Protein AF-A0A837ANJ9-F1 (afdb_monomer_lite)

Radius of gyration: 15.28 Å; chains: 1; bounding box: 26×25×60 Å

Secondary structure (DSSP, 8-state):
-------HHHHHHHHEEEEEEEEETTSTTHHHHHHHHHHTT-S-SB-EEEEEEEEETTEEEEEEEEE-GGG-B---HHHHHHHHH-TTEEEEEEEE--TT-

Organism: NCBI:txid1184265

Structure (mmCIF, N/CA/C/O backbone):
data_AF-A0A837ANJ9-F1
#
_entry.id   AF-A0A837ANJ9-F1
#
loop_
_atom_site.group_PDB
_atom_site.id
_atom_site.type_symbol
_atom_site.label_atom_id
_atom_site.label_alt_id
_atom_site.label_comp_id
_atom_site.label_asym_id
_atom_site.label_entity_id
_atom_site.label_seq_id
_atom_site.pdbx_PDB_ins_code
_atom_site.Cartn_x
_atom_site.Cartn_y
_atom_site.Cartn_z
_atom_site.occupancy
_atom_site.B_iso_or_equiv
_atom_site.auth_seq_id
_atom_site.auth_comp_id
_atom_site.auth_asym_id
_atom_site.auth_atom_id
_atom_site.pdbx_PDB_model_num
ATOM 1 N N . ARG A 1 1 ? 2.427 11.680 -34.797 1.00 70.12 1 ARG A N 1
ATOM 2 C CA . ARG A 1 1 ? 3.207 10.435 -34.584 1.00 70.12 1 ARG A CA 1
ATOM 3 C C . ARG A 1 1 ? 3.593 10.390 -33.110 1.00 70.12 1 ARG A C 1
ATOM 5 O O . ARG A 1 1 ? 4.152 11.373 -32.639 1.00 70.12 1 ARG A O 1
ATOM 12 N N . ILE A 1 2 ? 3.225 9.339 -32.378 1.00 68.94 2 ILE A N 1
ATOM 13 C CA . ILE A 1 2 ? 3.588 9.197 -30.958 1.00 68.94 2 ILE A CA 1
ATOM 14 C C . ILE A 1 2 ? 5.086 8.870 -30.878 1.00 68.94 2 ILE A C 1
ATOM 16 O O . ILE A 1 2 ? 5.564 8.047 -31.655 1.00 68.94 2 ILE A O 1
ATOM 20 N N . ARG A 1 3 ? 5.830 9.573 -30.011 1.00 72.00 3 ARG A N 1
ATOM 21 C CA . ARG A 1 3 ? 7.298 9.451 -29.898 1.00 72.00 3 ARG A CA 1
ATOM 22 C C . ARG A 1 3 ? 7.723 8.370 -28.900 1.00 72.00 3 ARG A C 1
ATOM 24 O O . ARG A 1 3 ? 8.783 7.790 -29.089 1.00 72.00 3 ARG A O 1
ATOM 31 N N . GLN A 1 4 ? 6.897 8.085 -27.890 1.00 76.00 4 GLN A N 1
ATOM 32 C CA . GLN A 1 4 ? 7.133 7.039 -26.895 1.00 76.00 4 GLN A CA 1
ATOM 33 C C . GLN A 1 4 ? 5.824 6.704 -26.165 1.00 76.00 4 GLN A C 1
ATOM 35 O O . GLN A 1 4 ? 5.064 7.614 -25.831 1.00 76.00 4 GLN A O 1
ATOM 40 N N . CYS A 1 5 ? 5.568 5.417 -25.930 1.00 81.12 5 CYS A N 1
ATOM 41 C CA . CYS A 1 5 ? 4.499 4.929 -25.059 1.00 81.12 5 CYS A CA 1
ATOM 42 C C . CYS A 1 5 ? 5.156 4.274 -23.847 1.00 81.12 5 CYS A C 1
ATOM 44 O O . CYS A 1 5 ? 6.104 3.509 -24.014 1.00 81.12 5 CYS A O 1
ATOM 46 N N . TRP A 1 6 ? 4.665 4.578 -22.652 1.00 81.56 6 TRP A N 1
ATOM 47 C CA . TRP A 1 6 ? 5.169 3.986 -21.420 1.00 81.56 6 TRP A CA 1
ATOM 48 C C . TRP A 1 6 ? 4.179 2.958 -20.899 1.00 81.56 6 TRP A C 1
ATOM 50 O O . TRP A 1 6 ? 2.975 3.217 -20.875 1.00 81.56 6 TRP A O 1
ATOM 60 N N . ASP A 1 7 ? 4.700 1.815 -20.472 1.00 86.81 7 ASP A N 1
ATOM 61 C CA . ASP A 1 7 ? 3.913 0.789 -19.808 1.00 86.81 7 ASP A CA 1
ATOM 62 C C . ASP A 1 7 ? 3.734 1.124 -18.318 1.00 86.81 7 ASP A C 1
ATOM 64 O O . ASP A 1 7 ? 4.674 1.552 -17.641 1.00 86.81 7 ASP A O 1
ATOM 68 N N . TYR A 1 8 ? 2.511 0.965 -17.807 1.00 82.38 8 TYR A N 1
ATOM 69 C CA . TYR A 1 8 ? 2.182 1.321 -16.426 1.00 82.38 8 TYR A CA 1
ATOM 70 C C . TYR A 1 8 ? 2.910 0.437 -15.410 1.00 82.38 8 TYR A C 1
ATOM 72 O O . TYR A 1 8 ? 3.395 0.950 -14.396 1.00 82.38 8 TYR A O 1
ATOM 80 N N . GLU A 1 9 ? 3.006 -0.868 -15.673 1.00 83.31 9 GLU A N 1
ATOM 81 C CA . GLU A 1 9 ? 3.689 -1.799 -14.777 1.00 83.31 9 GLU A CA 1
ATOM 82 C C . GLU A 1 9 ? 5.184 -1.502 -14.747 1.00 83.31 9 GLU A C 1
ATOM 84 O O . GLU A 1 9 ? 5.771 -1.456 -13.666 1.00 83.31 9 GLU A O 1
ATOM 89 N N . GLN A 1 10 ? 5.783 -1.186 -15.898 1.00 83.75 10 GLN A N 1
ATOM 90 C CA . GLN A 1 10 ? 7.186 -0.784 -15.975 1.00 83.75 10 GLN A CA 1
ATOM 91 C C . GLN A 1 10 ? 7.455 0.533 -15.226 1.00 83.75 10 GLN A C 1
ATOM 93 O O . GLN A 1 10 ? 8.403 0.622 -14.444 1.00 83.75 10 GLN A O 1
ATOM 98 N N . ILE A 1 11 ? 6.583 1.541 -15.371 1.00 86.94 11 ILE A N 1
ATOM 99 C CA . ILE A 1 11 ? 6.680 2.783 -14.584 1.00 86.94 11 ILE A CA 1
ATOM 100 C C . ILE A 1 11 ? 6.598 2.480 -13.082 1.00 86.94 11 ILE A C 1
ATOM 102 O O . ILE A 1 11 ? 7.362 3.027 -12.286 1.00 86.94 11 ILE A O 1
ATOM 10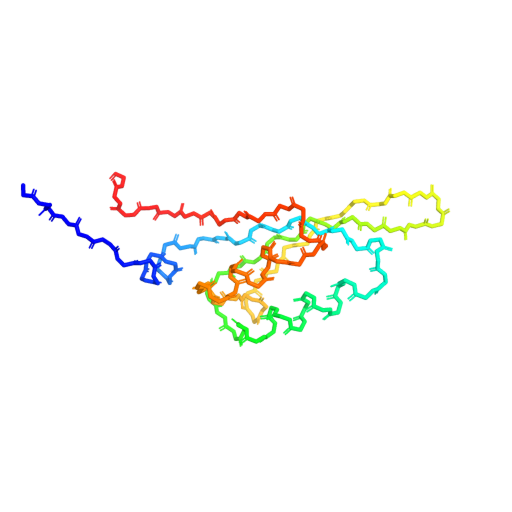6 N N . CYS A 1 12 ? 5.677 1.615 -12.670 1.00 86.00 12 CYS A N 1
ATOM 107 C CA . CYS A 1 12 ? 5.520 1.252 -11.267 1.00 86.00 12 CYS A CA 1
ATOM 108 C C . CYS A 1 12 ? 6.718 0.460 -10.728 1.00 86.00 12 CYS A C 1
ATOM 110 O O . CYS A 1 12 ? 7.145 0.698 -9.600 1.00 86.00 12 CYS A O 1
ATOM 112 N N . ALA A 1 13 ? 7.281 -0.446 -11.523 1.00 83.81 13 ALA A N 1
ATOM 113 C CA . ALA A 1 13 ? 8.410 -1.276 -11.128 1.00 83.81 13 ALA A CA 1
ATOM 114 C C . ALA A 1 13 ? 9.711 -0.474 -10.971 1.00 83.81 13 ALA A C 1
ATOM 116 O O . ALA A 1 13 ? 10.450 -0.698 -10.007 1.00 83.81 13 ALA A O 1
ATOM 117 N N . ASP A 1 14 ? 9.967 0.462 -11.889 1.00 86.31 1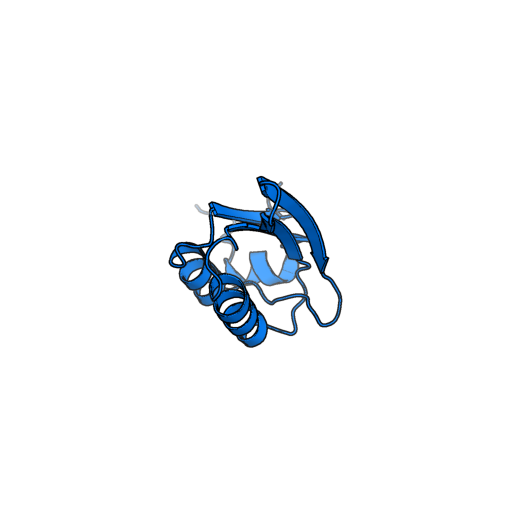4 ASP A N 1
ATOM 118 C CA . ASP A 1 14 ? 11.271 1.124 -12.007 1.00 86.31 14 ASP A CA 1
ATOM 119 C C . ASP A 1 14 ? 11.275 2.554 -11.451 1.00 86.31 14 ASP A C 1
ATOM 121 O O . ASP A 1 14 ? 12.309 3.051 -11.002 1.00 86.31 14 ASP A O 1
ATOM 125 N N . HIS A 1 15 ? 10.115 3.217 -11.430 1.00 88.50 15 HIS A N 1
ATOM 126 C CA . HIS A 1 15 ? 10.011 4.640 -11.102 1.00 88.50 15 HIS A CA 1
ATOM 127 C C . HIS A 1 15 ? 9.153 4.944 -9.868 1.00 88.50 15 HIS A C 1
ATOM 129 O O . HIS A 1 15 ? 9.140 6.097 -9.420 1.00 88.50 15 HIS A O 1
ATOM 135 N N . ALA A 1 16 ? 8.455 3.967 -9.273 1.00 90.88 16 ALA A N 1
ATOM 136 C CA . ALA A 1 16 ? 7.717 4.193 -8.029 1.00 90.88 16 ALA A CA 1
ATOM 137 C C . ALA A 1 16 ? 8.666 4.274 -6.824 1.00 90.88 16 ALA A C 1
ATOM 139 O O . ALA A 1 16 ? 9.319 3.308 -6.438 1.00 90.88 16 ALA A O 1
ATOM 140 N N . GLN A 1 17 ? 8.690 5.434 -6.172 1.00 93.44 17 GLN A N 1
ATOM 141 C CA . GLN A 1 17 ? 9.548 5.697 -5.018 1.00 93.44 17 GLN A CA 1
ATOM 142 C C . GLN A 1 17 ? 8.884 5.376 -3.682 1.00 93.44 17 GLN A C 1
ATOM 144 O O . GLN A 1 17 ? 9.577 5.058 -2.721 1.00 93.44 17 GLN A O 1
ATOM 149 N N . ARG A 1 18 ? 7.561 5.546 -3.575 1.00 95.25 18 ARG A N 1
ATOM 150 C CA . ARG A 1 18 ? 6.818 5.311 -2.328 1.00 95.25 18 ARG A CA 1
ATOM 151 C C . ARG A 1 18 ? 5.322 5.204 -2.581 1.00 95.25 18 ARG A C 1
ATOM 153 O O . ARG A 1 18 ? 4.776 6.000 -3.345 1.00 95.25 18 ARG A O 1
ATOM 160 N N . LEU A 1 19 ? 4.660 4.312 -1.855 1.00 96.25 19 LEU A N 1
ATOM 161 C CA . LEU A 1 19 ? 3.207 4.266 -1.741 1.00 96.25 19 LEU A CA 1
ATOM 162 C C . LEU A 1 19 ? 2.783 4.881 -0.402 1.00 96.25 19 LEU A C 1
ATOM 164 O O . LEU A 1 19 ? 3.171 4.414 0.664 1.00 96.25 19 LEU A O 1
ATOM 168 N N . SER A 1 20 ? 2.002 5.953 -0.452 1.00 96.94 20 SER A N 1
ATOM 169 C CA . SER A 1 20 ? 1.458 6.641 0.716 1.00 96.94 20 SER A CA 1
ATOM 170 C C . SER A 1 20 ? -0.028 6.325 0.861 1.00 96.94 20 SER A C 1
ATOM 172 O O . SER A 1 20 ? -0.815 6.574 -0.056 1.00 96.94 20 SER A O 1
ATOM 174 N N . LEU A 1 21 ? -0.396 5.783 2.020 1.00 96.88 21 LEU A N 1
ATOM 175 C CA . LEU A 1 21 ? -1.743 5.343 2.362 1.00 96.88 21 LEU A CA 1
ATOM 176 C C . LEU A 1 21 ? -2.205 6.056 3.621 1.00 96.88 21 LEU A C 1
ATOM 178 O O . LEU A 1 21 ? -1.552 5.947 4.654 1.00 96.88 21 LEU A O 1
ATOM 182 N N . ARG A 1 22 ? -3.360 6.718 3.565 1.00 96.50 22 ARG A N 1
ATOM 183 C CA . ARG A 1 22 ? -4.066 7.146 4.774 1.00 96.50 22 ARG A CA 1
ATOM 184 C C . ARG A 1 22 ? -5.183 6.164 5.073 1.00 96.50 22 ARG A C 1
ATOM 186 O O . ARG A 1 22 ? -6.079 5.995 4.247 1.00 96.50 22 ARG A O 1
ATOM 193 N N . LEU A 1 23 ? -5.131 5.550 6.249 1.00 96.06 23 LEU A N 1
ATOM 194 C CA . LEU A 1 23 ? -6.050 4.508 6.683 1.00 96.06 23 LEU A CA 1
ATOM 195 C C . LEU A 1 23 ? -6.861 4.964 7.891 1.00 96.06 23 LEU A C 1
ATOM 197 O O . LEU A 1 23 ? -6.332 5.512 8.856 1.00 96.06 23 LEU A O 1
ATOM 201 N N . ASP A 1 24 ? -8.153 4.681 7.847 1.00 94.88 24 ASP A N 1
ATOM 202 C CA . ASP A 1 24 ? -9.063 4.822 8.967 1.00 94.88 24 ASP A CA 1
ATOM 203 C C . ASP A 1 24 ? -9.243 3.477 9.667 1.00 94.88 24 ASP A C 1
ATOM 205 O O . ASP A 1 24 ? -10.008 2.617 9.240 1.00 94.88 24 ASP A O 1
ATOM 209 N N . LEU A 1 25 ? -8.504 3.301 10.756 1.00 93.00 25 LEU A N 1
ATOM 210 C CA . LEU A 1 25 ? -8.469 2.082 11.555 1.00 93.00 25 LEU A CA 1
ATOM 211 C C . LEU A 1 25 ? -9.375 2.167 12.788 1.00 93.00 25 LEU A C 1
ATOM 213 O O . LEU A 1 25 ? -9.229 1.394 13.735 1.00 93.00 25 LEU A O 1
ATOM 217 N N . ARG A 1 26 ? -10.328 3.107 12.806 1.00 89.38 26 ARG A N 1
ATOM 218 C CA . ARG A 1 26 ? -11.356 3.154 13.856 1.00 89.38 26 ARG A CA 1
ATOM 219 C C . ARG A 1 26 ? -12.273 1.924 13.796 1.00 89.38 26 ARG A C 1
ATOM 221 O O . ARG A 1 26 ? -12.830 1.531 14.820 1.00 89.38 26 ARG A O 1
ATOM 228 N N . GLU A 1 27 ? -12.387 1.293 12.626 1.00 86.25 27 GLU A N 1
ATOM 229 C CA . GLU A 1 27 ? -12.964 -0.042 12.452 1.00 86.25 27 GLU A CA 1
ATOM 230 C C . GLU A 1 27 ? -11.944 -1.122 12.860 1.00 86.25 27 GLU A C 1
ATOM 232 O O . GLU A 1 27 ? -10.852 -1.214 12.299 1.00 86.25 27 GLU A O 1
ATOM 237 N N . LYS A 1 28 ? -12.316 -1.997 13.805 1.00 81.12 28 LYS A N 1
ATOM 238 C CA . LYS A 1 28 ? -11.401 -2.986 14.414 1.00 81.12 28 LYS A CA 1
ATOM 239 C C . LYS A 1 28 ? -10.747 -3.958 13.419 1.00 81.12 28 LYS A C 1
ATOM 241 O O . LYS A 1 28 ? -9.669 -4.469 13.711 1.00 81.12 28 LYS A O 1
ATOM 246 N N . GLN A 1 29 ? -11.385 -4.253 12.283 1.00 89.88 29 GLN A N 1
ATOM 247 C CA . GLN A 1 29 ? -10.880 -5.235 11.311 1.00 89.88 29 GLN A CA 1
ATOM 248 C C . GLN A 1 29 ? -10.159 -4.620 10.105 1.00 89.88 29 GLN A C 1
ATOM 250 O O . GLN A 1 29 ? -9.495 -5.354 9.370 1.00 89.88 29 GLN A O 1
ATOM 255 N N . ALA A 1 30 ? -10.219 -3.296 9.931 1.00 92.44 30 ALA A N 1
ATOM 256 C CA . ALA A 1 30 ? -9.647 -2.612 8.772 1.00 92.44 30 ALA A CA 1
ATOM 257 C C . ALA A 1 30 ? -8.153 -2.912 8.600 1.00 92.44 30 ALA A C 1
ATOM 259 O O . ALA A 1 30 ? -7.712 -3.274 7.513 1.00 92.44 30 ALA A O 1
ATOM 260 N N . PHE A 1 31 ? -7.377 -2.852 9.688 1.00 91.69 31 PHE A N 1
ATOM 261 C CA . PHE A 1 31 ? -5.934 -3.076 9.606 1.00 91.69 31 PHE A CA 1
ATOM 262 C C . PHE A 1 31 ? -5.588 -4.494 9.149 1.00 91.69 31 PHE A C 1
ATOM 264 O O . PHE A 1 31 ? -4.741 -4.660 8.282 1.00 91.69 31 PHE A O 1
ATOM 271 N N . ARG A 1 32 ? -6.272 -5.515 9.682 1.00 93.50 32 ARG A N 1
ATOM 272 C CA . ARG A 1 32 ? -6.022 -6.917 9.305 1.00 93.50 32 ARG A CA 1
ATOM 273 C C . ARG A 1 32 ? -6.332 -7.169 7.832 1.00 93.50 32 ARG A C 1
ATOM 275 O O . ARG A 1 32 ? -5.570 -7.853 7.161 1.00 93.50 32 ARG A O 1
ATOM 282 N N . ARG A 1 33 ? -7.437 -6.609 7.334 1.00 94.00 33 ARG A N 1
ATOM 283 C CA . ARG A 1 33 ? -7.850 -6.731 5.931 1.00 94.00 33 ARG A CA 1
ATOM 284 C C . ARG A 1 33 ? -6.849 -6.055 4.994 1.00 94.00 33 ARG A C 1
ATOM 286 O O . ARG A 1 33 ? -6.412 -6.678 4.030 1.00 94.00 33 ARG A O 1
ATOM 293 N N . ILE A 1 34 ? -6.439 -4.828 5.320 1.00 94.88 34 ILE A N 1
ATOM 294 C CA . ILE A 1 34 ? -5.441 -4.084 4.545 1.00 94.88 34 ILE A CA 1
ATOM 295 C C . ILE A 1 34 ? -4.073 -4.766 4.601 1.00 94.88 34 ILE A C 1
ATOM 297 O O . ILE A 1 34 ? -3.430 -4.904 3.568 1.00 94.88 34 ILE A O 1
ATOM 301 N N . ASP A 1 35 ? -3.620 -5.232 5.764 1.00 94.19 35 ASP A N 1
ATOM 302 C CA . ASP A 1 35 ? -2.324 -5.904 5.863 1.00 94.19 35 ASP A CA 1
ATOM 303 C C . ASP A 1 35 ? -2.311 -7.237 5.103 1.00 94.19 35 ASP A C 1
ATOM 305 O O . ASP A 1 35 ? -1.352 -7.514 4.387 1.00 94.19 35 ASP A O 1
ATOM 309 N N . ALA A 1 36 ? -3.400 -8.014 5.148 1.00 95.00 36 ALA A N 1
ATOM 310 C CA . ALA A 1 36 ? -3.545 -9.223 4.337 1.00 95.00 36 ALA A CA 1
ATOM 311 C C . ALA A 1 36 ? -3.547 -8.920 2.830 1.00 95.00 36 ALA A C 1
ATOM 313 O O . ALA A 1 36 ? -3.004 -9.695 2.043 1.00 95.00 36 ALA A O 1
ATOM 314 N N . LEU A 1 37 ? -4.145 -7.798 2.421 1.00 95.38 37 LEU A N 1
ATOM 315 C CA . LEU A 1 37 ? -4.101 -7.317 1.043 1.00 95.38 37 LEU A CA 1
ATOM 316 C C . LEU A 1 37 ? -2.661 -6.960 0.654 1.00 95.38 37 LEU A C 1
ATOM 318 O O . LEU A 1 37 ? -2.153 -7.495 -0.325 1.00 95.38 37 LEU A O 1
ATOM 322 N N . LEU A 1 38 ? -1.970 -6.140 1.452 1.00 95.69 38 LEU A N 1
ATOM 323 C CA . LEU A 1 38 ? -0.578 -5.753 1.202 1.00 95.69 38 LEU A CA 1
ATOM 324 C C . LEU A 1 38 ? 0.352 -6.971 1.163 1.00 95.69 38 LEU A C 1
ATOM 326 O O . LEU A 1 38 ? 1.212 -7.044 0.291 1.00 95.69 38 LEU A O 1
ATOM 330 N N . ALA A 1 39 ? 0.159 -7.947 2.054 1.00 95.06 39 ALA A N 1
ATOM 331 C CA . ALA A 1 39 ? 0.963 -9.163 2.128 1.00 95.06 39 ALA A CA 1
ATOM 332 C C . ALA A 1 39 ? 0.961 -9.973 0.822 1.00 95.06 39 ALA A C 1
ATOM 334 O O . ALA A 1 39 ? 1.993 -10.538 0.475 1.00 95.06 39 ALA A O 1
ATOM 335 N N . LYS A 1 40 ? -0.141 -9.974 0.058 1.00 95.62 40 LYS A N 1
ATOM 336 C CA . LYS A 1 40 ? -0.220 -10.656 -1.251 1.00 95.62 40 LYS A CA 1
ATOM 337 C C . LYS A 1 40 ? 0.702 -10.050 -2.311 1.00 95.62 40 LYS A C 1
ATOM 339 O O . LYS A 1 40 ? 1.041 -10.729 -3.273 1.00 95.62 40 LYS A O 1
ATOM 344 N N . HIS A 1 41 ? 1.101 -8.792 -2.133 1.00 94.31 41 HIS A N 1
ATOM 345 C CA . HIS A 1 41 ? 1.994 -8.068 -3.040 1.00 94.31 41 HIS A CA 1
ATOM 346 C C . HIS A 1 41 ? 3.387 -7.851 -2.425 1.00 94.31 41 HIS A C 1
ATOM 348 O O . HIS A 1 41 ? 4.183 -7.076 -2.959 1.00 94.31 41 HIS A O 1
ATOM 354 N N . ARG A 1 42 ? 3.692 -8.515 -1.300 1.00 93.56 42 ARG A N 1
ATOM 355 C CA . ARG A 1 42 ? 5.036 -8.569 -0.711 1.00 93.56 42 ARG A CA 1
ATOM 356 C C . ARG A 1 42 ? 5.765 -9.842 -1.174 1.00 93.56 42 ARG A C 1
ATOM 358 O O . ARG A 1 42 ? 5.125 -10.880 -1.327 1.00 93.56 42 ARG A O 1
ATOM 365 N N . PRO A 1 43 ? 7.100 -9.799 -1.316 1.00 91.44 43 PRO A N 1
ATOM 366 C CA . PRO A 1 43 ? 7.944 -8.606 -1.244 1.00 91.44 43 PRO A CA 1
ATOM 367 C C . PRO A 1 43 ? 7.875 -7.779 -2.539 1.00 91.44 43 PRO A C 1
ATOM 369 O O . PRO A 1 43 ? 7.580 -8.296 -3.614 1.00 91.44 43 PRO A O 1
ATOM 372 N N . GLY A 1 44 ? 8.220 -6.496 -2.456 1.00 90.88 44 GLY A N 1
ATOM 373 C CA . GLY A 1 44 ? 8.469 -5.667 -3.635 1.00 90.88 44 GLY A CA 1
ATOM 374 C C . GLY A 1 44 ? 9.444 -4.527 -3.368 1.00 90.88 44 GLY A C 1
ATOM 375 O O . GLY A 1 44 ? 10.070 -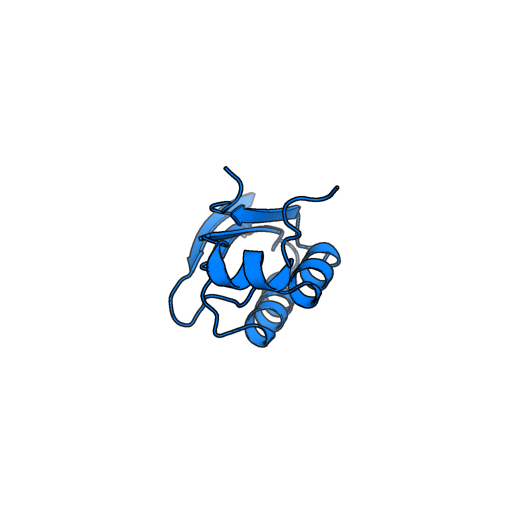4.466 -2.315 1.00 90.88 44 GLY A O 1
ATOM 376 N N . LYS A 1 45 ? 9.613 -3.634 -4.347 1.00 91.06 45 LYS A N 1
ATOM 377 C CA . LYS A 1 45 ? 10.627 -2.565 -4.297 1.00 91.06 45 LYS A CA 1
ATOM 378 C C . LYS A 1 45 ? 10.104 -1.249 -3.721 1.00 91.06 45 LYS A C 1
ATOM 380 O O . LYS A 1 45 ? 10.905 -0.394 -3.353 1.00 91.06 45 LYS A O 1
ATOM 385 N N . THR A 1 46 ? 8.786 -1.071 -3.628 1.00 94.38 46 THR A N 1
ATOM 386 C CA . THR A 1 46 ? 8.192 0.214 -3.257 1.00 94.38 46 THR A CA 1
ATOM 387 C C . THR A 1 46 ? 7.926 0.275 -1.747 1.00 94.38 46 THR A C 1
ATOM 389 O O . THR A 1 46 ? 7.087 -0.482 -1.247 1.00 94.38 46 THR A O 1
ATOM 392 N N . PRO A 1 47 ? 8.600 1.170 -1.000 1.00 95.75 47 PRO A N 1
ATOM 393 C CA . PRO A 1 47 ? 8.343 1.357 0.425 1.00 95.75 47 PRO A CA 1
ATOM 394 C C . PRO A 1 47 ? 6.959 1.973 0.666 1.00 95.75 47 PRO A C 1
ATOM 396 O O . PRO A 1 47 ? 6.407 2.673 -0.192 1.00 95.75 47 PRO A O 1
ATOM 399 N N . LEU A 1 48 ? 6.409 1.743 1.858 1.00 96.38 48 LEU A N 1
ATOM 400 C CA . LEU A 1 48 ? 5.099 2.241 2.272 1.00 96.38 48 LEU A CA 1
ATOM 401 C C . LEU A 1 48 ? 5.241 3.366 3.300 1.00 96.38 48 LEU A C 1
ATOM 403 O O . LEU A 1 48 ? 6.075 3.294 4.195 1.00 96.38 48 LEU A O 1
ATOM 407 N N . ARG A 1 49 ? 4.359 4.361 3.226 1.00 96.94 49 ARG A N 1
ATOM 408 C CA . ARG A 1 49 ? 4.058 5.273 4.335 1.00 96.94 49 ARG A CA 1
ATOM 409 C C . ARG A 1 49 ? 2.592 5.124 4.696 1.00 96.94 49 ARG A C 1
ATOM 411 O O . ARG A 1 49 ? 1.736 5.367 3.847 1.00 96.94 49 ARG A O 1
ATOM 418 N N . LEU A 1 50 ? 2.316 4.745 5.935 1.00 96.56 50 LEU A N 1
ATOM 419 C CA . LEU A 1 50 ? 0.973 4.584 6.468 1.00 96.56 50 LEU A CA 1
ATOM 420 C C . LEU A 1 50 ? 0.656 5.737 7.421 1.00 96.56 50 LEU A C 1
ATOM 422 O O . LEU A 1 50 ? 1.287 5.867 8.464 1.00 96.56 50 LEU A O 1
ATOM 426 N N . ASP A 1 51 ? -0.344 6.539 7.081 1.00 96.19 51 ASP A N 1
ATOM 427 C CA . ASP A 1 51 ? -0.951 7.535 7.958 1.00 96.19 51 ASP A CA 1
ATOM 428 C C . ASP A 1 51 ? -2.201 6.917 8.593 1.00 96.19 51 ASP A C 1
ATOM 430 O O . ASP A 1 51 ? -3.226 6.738 7.935 1.00 96.19 51 ASP A O 1
ATOM 434 N N . LEU A 1 52 ? -2.117 6.550 9.865 1.00 95.06 52 LEU A N 1
ATOM 435 C CA . LEU A 1 52 ? -3.116 5.753 10.568 1.00 95.06 52 LEU A CA 1
ATOM 436 C C . LEU A 1 52 ? -3.988 6.631 11.460 1.00 95.06 52 LEU A C 1
ATOM 438 O O . LEU A 1 52 ? -3.471 7.369 12.295 1.00 95.06 52 LEU A O 1
ATOM 442 N N . LEU A 1 53 ? -5.308 6.508 11.327 1.00 94.25 53 LEU A N 1
ATOM 443 C CA . LEU A 1 53 ? -6.289 7.093 12.241 1.00 94.25 53 LEU A CA 1
ATOM 444 C C . LEU A 1 53 ? -6.855 5.993 13.140 1.00 94.25 53 LEU A C 1
ATOM 446 O O . LEU A 1 53 ? -7.505 5.065 12.668 1.00 94.25 53 LEU A O 1
ATOM 450 N N . LEU A 1 54 ? -6.614 6.096 14.438 1.00 91.69 54 LEU A N 1
ATOM 451 C CA . LEU A 1 54 ? -6.962 5.112 15.455 1.00 91.69 54 LEU A CA 1
ATOM 452 C C . LEU A 1 54 ? -8.007 5.683 16.417 1.00 91.69 54 LEU A C 1
ATOM 454 O O . LEU A 1 54 ? -8.118 6.897 16.607 1.00 91.69 54 LEU A O 1
ATOM 458 N N . ARG A 1 55 ? -8.766 4.796 17.065 1.00 89.00 55 ARG A N 1
ATOM 459 C CA . ARG A 1 55 ? -9.624 5.148 18.202 1.00 89.00 55 ARG A CA 1
ATOM 460 C C . ARG A 1 55 ? -8.900 4.801 19.501 1.00 89.00 55 ARG A C 1
ATOM 462 O O . ARG A 1 55 ? -8.575 3.638 19.717 1.00 89.00 55 ARG A O 1
ATOM 469 N N . ALA A 1 56 ? -8.689 5.788 20.361 1.00 84.25 56 ALA A N 1
ATOM 470 C CA . ALA A 1 56 ? -8.198 5.615 21.723 1.00 84.25 56 ALA A CA 1
ATOM 471 C C . ALA A 1 56 ? -9.308 5.927 22.738 1.00 84.25 56 ALA A C 1
ATOM 473 O O . ALA A 1 56 ? -10.367 6.451 22.388 1.00 84.25 56 ALA A O 1
ATOM 474 N N . GLN A 1 57 ? -9.066 5.599 24.009 1.00 81.38 57 GLN A N 1
ATOM 475 C CA . GLN A 1 57 ? -10.023 5.838 25.097 1.00 81.38 57 GLN A CA 1
ATOM 476 C C . GLN A 1 57 ? -10.305 7.337 25.304 1.00 81.38 57 GLN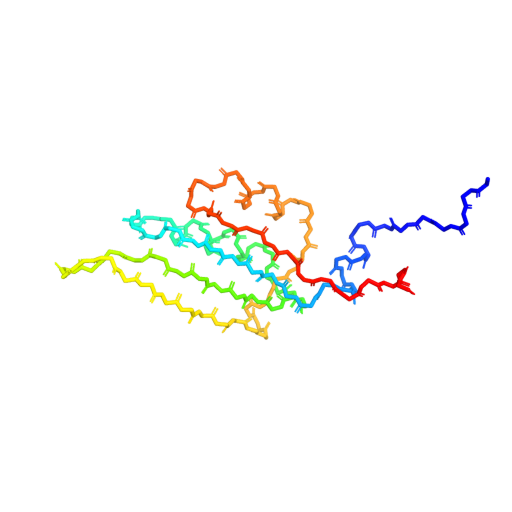 A C 1
ATOM 478 O O . GLN A 1 57 ? -11.426 7.709 25.627 1.00 81.38 57 GLN A O 1
ATOM 483 N N . SER A 1 58 ? -9.308 8.192 25.056 1.00 83.00 58 SER A N 1
ATOM 484 C CA . SER A 1 58 ? -9.379 9.650 25.210 1.00 83.00 58 SER A CA 1
ATOM 485 C C . SER A 1 58 ? -9.731 10.414 23.924 1.00 83.00 58 SER A C 1
ATOM 487 O O . SER A 1 58 ? -9.786 11.641 23.952 1.00 83.00 58 SER A O 1
ATOM 489 N N . GLY A 1 59 ? -9.962 9.732 22.792 1.00 85.94 59 GLY A N 1
ATOM 490 C CA . GLY A 1 59 ? -10.287 10.384 21.517 1.00 85.94 59 GLY A CA 1
ATOM 491 C C . GLY A 1 59 ? -9.697 9.701 20.279 1.00 85.94 59 GLY A C 1
ATOM 492 O O . GLY A 1 59 ? -9.295 8.539 20.310 1.00 85.94 59 GLY A O 1
ATOM 493 N N . GLY A 1 60 ? -9.680 10.419 19.152 1.00 86.94 60 GLY A N 1
ATOM 494 C CA . GLY A 1 60 ? -9.020 9.969 17.922 1.00 86.94 60 GLY A CA 1
ATOM 495 C C . GLY A 1 60 ? -7.513 10.219 17.976 1.00 86.94 60 GLY A C 1
ATOM 496 O O . GLY A 1 60 ? -7.089 11.311 18.339 1.00 86.94 60 GLY A O 1
ATOM 497 N N . VAL A 1 61 ? -6.711 9.226 17.596 1.00 91.88 61 VAL A N 1
ATOM 498 C CA . VAL A 1 61 ? -5.245 9.327 17.523 1.00 91.88 61 VAL A CA 1
ATOM 499 C C . VAL A 1 61 ? -4.818 9.208 16.068 1.00 91.88 61 VAL A C 1
ATOM 501 O O . VAL A 1 61 ? -5.352 8.378 15.338 1.00 91.88 61 VAL A O 1
ATOM 504 N N . ALA A 1 62 ? -3.855 10.022 15.645 1.00 92.50 62 ALA A N 1
ATOM 505 C CA . ALA A 1 62 ? -3.232 9.911 14.334 1.00 92.50 62 ALA A CA 1
ATOM 506 C C . ALA A 1 62 ? -1.744 9.584 14.493 1.00 92.50 62 ALA A C 1
ATOM 508 O O . ALA A 1 62 ? -1.078 10.158 15.351 1.00 92.50 62 ALA A O 1
ATOM 509 N N . GLY A 1 63 ? -1.229 8.673 13.671 1.00 93.31 63 GLY A N 1
ATOM 510 C CA . GLY A 1 63 ? 0.178 8.279 13.678 1.00 93.31 63 GLY A CA 1
ATOM 511 C C . GLY A 1 63 ? 0.684 7.976 12.275 1.00 93.31 63 GLY A C 1
ATOM 512 O O . GLY A 1 63 ? -0.105 7.697 11.376 1.00 93.31 63 GLY A O 1
ATOM 513 N N . MET A 1 64 ? 1.999 8.035 12.093 1.00 95.44 64 MET A N 1
ATOM 514 C CA . MET A 1 64 ? 2.655 7.737 10.824 1.00 95.44 64 MET A CA 1
ATOM 515 C C . MET A 1 64 ? 3.619 6.569 11.011 1.00 95.44 64 MET A C 1
ATOM 517 O O . MET A 1 64 ? 4.370 6.540 11.985 1.00 95.44 64 MET A O 1
ATOM 521 N N . LEU A 1 65 ? 3.602 5.624 10.076 1.00 94.44 65 LEU A N 1
ATOM 522 C CA . LEU A 1 65 ? 4.495 4.472 10.051 1.00 94.44 65 LEU A CA 1
ATOM 523 C C . LEU A 1 65 ? 5.115 4.333 8.661 1.00 94.44 65 LEU A C 1
ATOM 525 O O . LEU A 1 65 ? 4.406 4.129 7.677 1.00 94.44 65 LEU A O 1
ATOM 529 N N . ASP A 1 66 ? 6.438 4.427 8.586 1.00 94.69 66 ASP A N 1
ATOM 530 C CA . ASP A 1 66 ? 7.191 4.141 7.368 1.00 94.69 66 ASP A CA 1
ATOM 531 C C . ASP A 1 66 ? 7.658 2.680 7.383 1.00 94.69 66 ASP A C 1
ATOM 533 O O . ASP A 1 66 ? 8.284 2.230 8.341 1.00 94.69 66 ASP A O 1
ATOM 537 N N . LEU A 1 67 ? 7.347 1.938 6.319 1.00 93.25 67 LEU A N 1
ATOM 538 C CA . LEU A 1 67 ? 7.731 0.540 6.134 1.00 93.25 67 LEU A CA 1
ATOM 539 C C . LEU A 1 67 ? 8.610 0.399 4.892 1.00 93.25 67 LEU A C 1
ATOM 541 O O . LEU A 1 67 ? 8.328 0.975 3.838 1.00 93.25 67 LEU A O 1
ATOM 545 N N . ASN A 1 68 ? 9.666 -0.398 5.005 1.00 91.50 68 ASN A N 1
ATOM 546 C CA . ASN A 1 68 ? 10.641 -0.635 3.947 1.00 91.50 68 ASN A CA 1
ATOM 547 C C . ASN A 1 68 ? 11.157 -2.087 3.991 1.00 91.50 68 ASN A C 1
ATOM 549 O O . ASN A 1 68 ? 10.665 -2.916 4.762 1.00 91.50 68 ASN A O 1
ATOM 553 N N . GLY A 1 69 ? 12.122 -2.410 3.126 1.00 90.38 69 GLY A N 1
ATOM 554 C CA . GLY A 1 69 ? 12.735 -3.739 3.072 1.00 90.38 69 GLY A CA 1
ATOM 555 C C . GLY A 1 69 ? 11.718 -4.837 2.752 1.00 90.38 69 GLY A C 1
ATOM 556 O O . GLY A 1 69 ? 10.996 -4.747 1.763 1.00 90.38 69 GLY A O 1
ATOM 557 N N . SER A 1 70 ? 11.636 -5.861 3.603 1.00 88.94 70 SER A N 1
ATOM 558 C CA . SER A 1 70 ? 10.709 -6.995 3.455 1.00 88.94 70 SER A CA 1
ATOM 559 C C . SER A 1 70 ? 9.225 -6.608 3.517 1.00 88.94 70 SER A C 1
ATOM 561 O O . SER A 1 70 ? 8.374 -7.373 3.064 1.00 88.94 70 SER A O 1
ATOM 563 N N . HIS A 1 71 ? 8.900 -5.426 4.049 1.00 90.81 71 HIS A N 1
ATOM 564 C CA . HIS A 1 71 ? 7.529 -4.916 4.126 1.00 90.81 71 HIS A CA 1
ATOM 565 C C . HIS A 1 71 ? 7.123 -4.053 2.924 1.00 90.81 71 HIS A C 1
ATOM 567 O O . HIS A 1 71 ? 5.950 -3.674 2.820 1.00 90.81 71 HIS A O 1
ATOM 573 N N . SER A 1 72 ? 8.066 -3.759 2.025 1.00 93.81 72 SER A N 1
ATOM 574 C CA . SER A 1 72 ? 7.805 -3.094 0.750 1.00 93.81 72 SER A CA 1
ATOM 575 C C . SER A 1 72 ? 6.934 -3.961 -0.157 1.00 93.81 72 SER A C 1
ATOM 577 O O . SER A 1 72 ? 6.989 -5.191 -0.110 1.00 93.81 72 SER A O 1
ATOM 579 N N . VAL A 1 73 ? 6.152 -3.312 -1.016 1.00 94.94 73 VAL A N 1
ATOM 580 C CA . VAL A 1 73 ? 5.190 -3.974 -1.908 1.00 94.94 73 VAL A CA 1
ATOM 581 C C . VAL A 1 73 ? 5.564 -3.775 -3.367 1.00 94.94 73 VAL A C 1
ATOM 583 O O . VAL A 1 73 ? 6.256 -2.819 -3.731 1.00 94.94 73 VAL A O 1
ATOM 586 N N . ARG A 1 74 ? 5.105 -4.688 -4.218 1.00 93.81 74 ARG A N 1
ATOM 587 C CA . ARG A 1 74 ? 5.061 -4.481 -5.661 1.00 93.81 74 ARG A CA 1
ATOM 588 C C . ARG A 1 74 ? 3.796 -3.698 -5.986 1.00 93.81 74 ARG A C 1
ATOM 590 O O . ARG A 1 74 ? 2.713 -4.079 -5.556 1.00 93.81 74 ARG A O 1
ATOM 597 N N . ILE A 1 75 ? 3.940 -2.617 -6.742 1.00 92.62 75 ILE A N 1
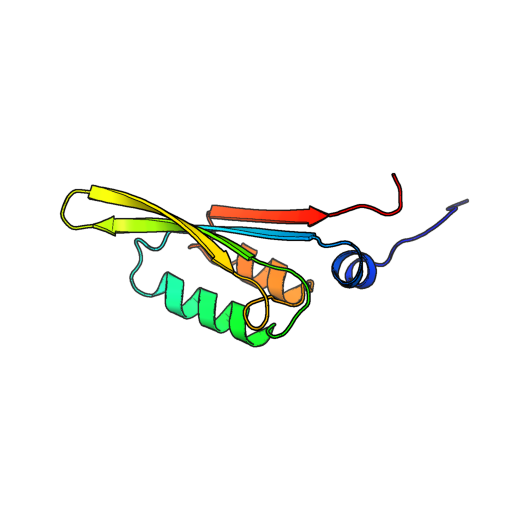ATOM 598 C CA . ILE A 1 75 ? 2.798 -1.859 -7.246 1.00 92.62 75 ILE A CA 1
ATOM 599 C C . ILE A 1 75 ? 2.342 -2.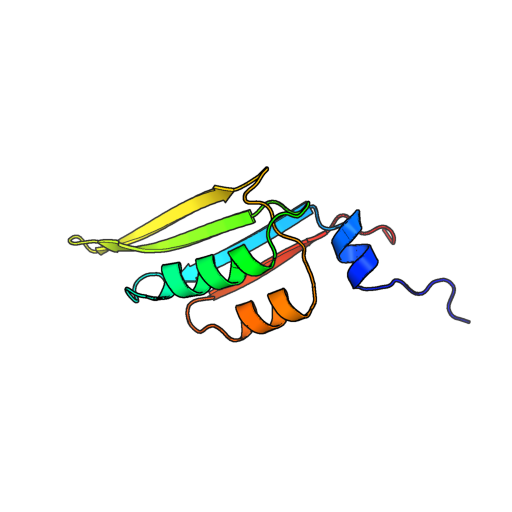483 -8.560 1.00 92.62 75 ILE A C 1
ATOM 601 O O . ILE A 1 75 ? 3.109 -2.540 -9.514 1.00 92.62 75 ILE A O 1
ATOM 605 N N . ASP A 1 76 ? 1.096 -2.937 -8.586 1.00 91.06 76 ASP A N 1
ATOM 606 C CA . ASP A 1 76 ? 0.394 -3.393 -9.780 1.00 91.06 76 ASP A CA 1
ATOM 607 C C . ASP A 1 76 ? -1.051 -2.864 -9.761 1.00 91.06 76 ASP A C 1
ATOM 609 O O . ASP A 1 76 ? -1.522 -2.304 -8.761 1.00 91.06 76 ASP A O 1
ATOM 613 N N . GLN A 1 77 ? -1.750 -2.989 -10.890 1.00 90.31 77 GLN A N 1
ATOM 614 C CA . GLN A 1 77 ? -3.116 -2.481 -11.019 1.00 90.31 77 GLN A CA 1
ATOM 615 C C . GLN A 1 77 ? -4.068 -3.140 -10.006 1.00 90.31 77 GLN A C 1
ATOM 617 O O . GLN A 1 77 ? -4.876 -2.453 -9.380 1.00 90.31 77 GLN A O 1
ATOM 622 N N . GLN A 1 78 ? -3.921 -4.448 -9.777 1.00 93.19 78 GLN A N 1
ATOM 623 C CA . GLN A 1 78 ? -4.766 -5.201 -8.852 1.00 93.19 78 GLN A CA 1
ATOM 624 C C . GLN A 1 78 ? -4.645 -4.687 -7.409 1.00 93.19 78 GLN A C 1
ATOM 626 O O . GLN A 1 78 ? -5.667 -4.525 -6.733 1.00 93.19 78 GLN A O 1
ATOM 631 N N . LEU A 1 79 ? -3.427 -4.394 -6.939 1.00 94.38 79 LEU A N 1
ATOM 632 C CA . LEU A 1 79 ? -3.188 -3.789 -5.627 1.00 94.38 79 LEU A CA 1
ATOM 633 C C . LEU A 1 79 ? -3.900 -2.441 -5.511 1.00 94.38 79 LEU A C 1
ATOM 635 O O . LEU A 1 79 ? -4.593 -2.174 -4.527 1.00 94.38 79 LEU A O 1
ATOM 639 N N . MET A 1 80 ? -3.732 -1.589 -6.521 1.00 94.31 80 MET A N 1
ATOM 640 C CA . MET A 1 80 ? -4.269 -0.230 -6.514 1.00 94.31 80 MET A CA 1
ATOM 641 C C . MET A 1 80 ? -5.793 -0.208 -6.518 1.00 94.31 80 MET A C 1
ATOM 643 O O . MET A 1 80 ? -6.395 0.574 -5.779 1.00 94.31 80 MET A O 1
ATOM 647 N N . ASP A 1 81 ? -6.414 -1.084 -7.298 1.00 95.44 81 ASP A N 1
ATOM 648 C CA . ASP A 1 81 ? -7.866 -1.195 -7.365 1.00 95.44 81 ASP A CA 1
ATOM 649 C C . ASP A 1 81 ? -8.438 -1.783 -6.072 1.00 95.44 81 ASP A C 1
ATOM 651 O O . ASP A 1 81 ? -9.403 -1.244 -5.527 1.00 95.44 81 ASP A O 1
ATOM 655 N N . SER A 1 82 ? -7.783 -2.802 -5.507 1.00 96.25 82 SER A N 1
ATOM 656 C CA . SER A 1 82 ? -8.198 -3.407 -4.235 1.00 96.25 82 SER A CA 1
ATOM 657 C C . SER A 1 82 ? -8.099 -2.417 -3.067 1.00 96.25 82 SER A C 1
ATOM 659 O O . SER A 1 82 ? -9.002 -2.354 -2.237 1.00 96.25 82 SER A O 1
ATOM 661 N N . LEU A 1 83 ? -7.034 -1.606 -3.009 1.00 96.12 83 LEU A N 1
ATOM 662 C CA . LEU A 1 83 ? -6.890 -0.556 -1.995 1.00 96.12 83 LEU A CA 1
ATOM 663 C C . LEU A 1 83 ? -7.925 0.556 -2.180 1.00 96.12 83 LEU A C 1
ATOM 665 O O . LEU A 1 83 ? -8.487 1.033 -1.201 1.00 96.12 83 LEU A O 1
ATOM 669 N N . ARG A 1 84 ? -8.202 0.974 -3.420 1.00 95.38 84 ARG A N 1
ATOM 670 C CA . ARG A 1 84 ? -9.201 2.019 -3.691 1.00 95.38 84 ARG A CA 1
ATOM 671 C C . ARG A 1 84 ? -10.620 1.573 -3.327 1.00 95.38 84 ARG A C 1
ATOM 673 O O . ARG A 1 84 ? -11.431 2.413 -2.950 1.00 95.38 84 ARG A O 1
ATOM 680 N N . ALA A 1 85 ? -10.910 0.280 -3.445 1.00 96.06 85 ALA A N 1
ATOM 681 C CA . ALA A 1 85 ? -12.205 -0.295 -3.099 1.00 96.06 85 ALA A CA 1
ATOM 682 C C . ALA A 1 85 ? -12.424 -0.462 -1.582 1.00 96.06 85 ALA A C 1
ATOM 684 O O . ALA A 1 85 ? -13.565 -0.640 -1.156 1.00 96.06 85 ALA A O 1
ATOM 685 N N . ASP A 1 86 ? -11.371 -0.415 -0.757 1.00 95.62 86 ASP A N 1
ATOM 686 C CA . ASP A 1 86 ? -11.509 -0.612 0.687 1.00 95.62 86 ASP A CA 1
ATOM 687 C C . ASP A 1 86 ? -11.995 0.673 1.390 1.00 95.62 86 ASP A C 1
ATOM 689 O O . ASP A 1 86 ? -11.334 1.713 1.306 1.00 95.62 86 ASP A O 1
ATOM 693 N N . PRO A 1 87 ? -13.105 0.628 2.152 1.00 94.25 87 PRO A N 1
ATOM 694 C CA . PRO A 1 87 ? -13.667 1.809 2.813 1.00 94.25 87 PRO A CA 1
ATOM 695 C C . PRO A 1 87 ? -12.757 2.415 3.893 1.00 94.25 87 PRO A C 1
ATOM 697 O O . PRO A 1 87 ? -12.944 3.575 4.277 1.00 94.25 87 PRO A O 1
ATOM 700 N N . ALA A 1 88 ? -11.776 1.659 4.396 1.00 95.19 88 ALA A N 1
ATOM 701 C CA . ALA A 1 88 ? -10.792 2.169 5.343 1.00 95.19 88 ALA A CA 1
ATOM 702 C C . ALA A 1 88 ? -9.750 3.076 4.670 1.00 95.19 88 ALA A C 1
ATOM 704 O O . ALA A 1 88 ? -9.101 3.869 5.354 1.00 95.19 88 ALA A O 1
ATOM 705 N N . VAL A 1 89 ? -9.573 2.996 3.349 1.00 96.56 89 VAL A N 1
ATOM 706 C CA . VAL A 1 89 ? -8.594 3.810 2.625 1.00 96.56 89 VAL A CA 1
ATOM 707 C C . VAL A 1 89 ? -9.174 5.198 2.374 1.00 96.56 89 VAL A C 1
ATOM 709 O O . VAL A 1 89 ? -10.103 5.398 1.600 1.00 96.56 89 VAL A O 1
ATOM 712 N N . ARG A 1 90 ? -8.603 6.201 3.043 1.00 95.62 90 ARG A N 1
ATOM 713 C CA . ARG A 1 90 ? -8.988 7.614 2.898 1.00 95.62 90 ARG A CA 1
ATOM 714 C C . ARG A 1 90 ? -8.171 8.333 1.840 1.00 95.62 90 ARG A C 1
ATOM 716 O O . ARG A 1 90 ? -8.615 9.326 1.271 1.00 95.62 90 ARG A O 1
ATOM 723 N N . THR A 1 91 ? -6.941 7.889 1.617 1.00 96.25 91 THR A N 1
ATOM 724 C CA . THR A 1 91 ? -6.043 8.481 0.627 1.00 96.25 91 THR A CA 1
ATOM 725 C C . THR A 1 91 ? -5.084 7.417 0.128 1.00 96.25 91 THR A C 1
ATOM 727 O O . THR A 1 91 ? -4.552 6.641 0.919 1.00 96.25 91 THR A O 1
ATOM 730 N N . LEU A 1 92 ? -4.852 7.418 -1.180 1.00 96.69 92 LEU A N 1
ATOM 731 C CA . LEU A 1 92 ? -3.985 6.486 -1.885 1.00 96.69 92 LEU A CA 1
ATOM 732 C C . LEU A 1 92 ? -3.148 7.283 -2.885 1.00 96.69 92 LEU A C 1
ATOM 734 O O . LEU A 1 92 ? -3.697 7.882 -3.809 1.00 96.69 92 LEU A O 1
ATOM 738 N N . LYS A 1 93 ? -1.828 7.330 -2.689 1.00 95.06 93 LYS A N 1
ATOM 739 C CA . LYS A 1 93 ? -0.922 8.096 -3.553 1.00 95.06 93 LYS A CA 1
ATOM 740 C C . LYS A 1 93 ? 0.369 7.338 -3.809 1.00 95.06 93 LYS A C 1
ATOM 742 O O . LYS A 1 93 ? 1.063 6.965 -2.869 1.00 95.06 93 LYS A O 1
ATOM 747 N N . ILE A 1 94 ? 0.741 7.211 -5.078 1.00 93.31 94 ILE A N 1
ATOM 748 C CA . ILE A 1 94 ? 2.074 6.756 -5.473 1.00 93.31 94 ILE A CA 1
ATOM 749 C C . ILE A 1 94 ? 2.930 7.986 -5.778 1.00 93.31 94 ILE A C 1
ATOM 751 O O . ILE A 1 94 ? 2.505 8.892 -6.498 1.00 93.31 94 ILE A O 1
ATOM 755 N N . LYS A 1 95 ? 4.133 8.037 -5.207 1.00 93.25 95 LYS A N 1
ATOM 756 C CA . LYS A 1 95 ? 5.170 8.987 -5.609 1.00 93.25 95 LYS A CA 1
ATOM 757 C C . LYS A 1 95 ? 6.023 8.331 -6.689 1.00 93.25 95 LYS A C 1
ATOM 759 O O . LYS A 1 95 ? 6.645 7.307 -6.419 1.00 93.25 95 LYS A O 1
ATOM 764 N N . TYR A 1 96 ? 6.078 8.949 -7.862 1.00 90.00 96 TYR A N 1
ATOM 765 C CA . TYR A 1 96 ? 6.932 8.527 -8.969 1.00 90.00 96 TYR A CA 1
ATOM 766 C C . TYR A 1 96 ? 8.128 9.463 -9.132 1.00 90.00 96 TYR A C 1
ATOM 768 O O . TYR A 1 96 ? 8.039 10.647 -8.802 1.00 90.00 96 TYR A O 1
ATOM 776 N N . ASN A 1 97 ? 9.212 8.932 -9.690 1.00 88.25 97 ASN A N 1
ATOM 777 C CA . ASN A 1 97 ? 10.260 9.704 -10.345 1.00 88.25 97 ASN A CA 1
ATOM 778 C C . ASN A 1 97 ? 10.139 9.504 -11.864 1.00 88.25 97 ASN A C 1
ATOM 780 O O . ASN A 1 97 ? 10.749 8.572 -12.393 1.00 88.25 97 ASN A O 1
ATOM 784 N N . PRO A 1 98 ? 9.272 10.279 -12.539 1.00 79.44 98 PRO A N 1
ATOM 785 C CA . PRO A 1 98 ? 8.867 9.983 -13.905 1.00 79.44 98 PRO A CA 1
ATOM 786 C C . PRO A 1 98 ? 10.046 10.095 -14.885 1.00 79.44 98 PRO A C 1
ATOM 788 O O . PRO A 1 98 ? 10.770 11.086 -14.843 1.00 79.44 98 PRO A O 1
ATOM 791 N N . PRO A 1 99 ? 10.223 9.128 -15.802 1.00 79.81 99 PRO A N 1
ATOM 792 C CA . PRO A 1 99 ? 11.281 9.166 -16.813 1.00 79.81 99 PRO A CA 1
ATOM 793 C C . PRO A 1 99 ? 10.986 10.092 -18.003 1.00 79.81 99 PRO A C 1
ATOM 795 O O . PRO A 1 99 ? 11.825 10.235 -18.884 1.00 79.81 99 PRO A O 1
ATOM 798 N N . TRP A 1 100 ? 9.794 10.692 -18.056 1.00 82.06 100 TRP A N 1
ATOM 799 C CA . TRP A 1 100 ? 9.368 11.620 -19.111 1.00 82.06 100 TRP A CA 1
ATOM 800 C C . TRP A 1 100 ? 9.466 13.098 -18.699 1.00 82.06 100 TRP A C 1
ATOM 802 O O . TRP A 1 100 ? 8.837 13.944 -19.338 1.00 82.06 100 TRP A O 1
ATOM 812 N N . ALA A 1 101 ? 10.172 13.386 -17.601 1.00 63.50 101 ALA A N 1
ATOM 813 C CA . ALA A 1 101 ? 10.459 14.750 -17.164 1.00 63.50 101 ALA A CA 1
ATOM 814 C C . ALA A 1 101 ? 11.442 15.450 -18.112 1.00 63.50 101 ALA A C 1
ATOM 816 O O . ALA A 1 101 ? 12.389 14.778 -18.580 1.00 63.50 101 ALA A O 1
#

pLDDT: mean 90.6, std 6.64, range [63.5, 96.94]

Sequence (101 aa):
RIRQCWDYEQICADHAQRLSLRLDLREKQAFRRIDALLAKHRPGKTPLRLDLLLRAQSGGVAGMLDLNGSHSVRIDQQLMDSLRADPAVRTLKIKYNPPWA

Foldseek 3Di:
DDPDDDDPLVQQQPWFAAKEWEFECCPPCRVVVLLVLQVVFWDGAHKYKYFYWYADPVGIDTDIDTGGDRSHGRDDPVSVVVLVPRPRTPDIDTDTPDPVD